Protein AF-A0A0X2NK45-F1 (afdb_monomer_lite)

pLDDT: mean 76.81, std 18.72, range [34.62, 95.38]

Secondary structure (DSSP, 8-state):
---HHHHHHHHHHHHHHHTS--EEEE---------GGG--HHHHHHHHIIIIIIHHHHHHHHHHHHTT-TT-EEEE------HHHHTTS-HHHHHHHHHHHHHHHHTT--B---SSS-SS-----TT-SPSSSP------

Radius of gyration: 16.28 Å; chains: 1; bounding box: 39×39×46 Å

Structure (mmCIF, N/CA/C/O backbone):
data_AF-A0A0X2NK45-F1
#
_entry.id   AF-A0A0X2NK45-F1
#
loop_
_atom_site.group_PDB
_atom_site.id
_atom_site.type_symbol
_atom_site.label_atom_id
_atom_site.label_alt_id
_atom_site.label_comp_id
_atom_site.label_asym_id
_atom_site.label_entity_id
_atom_site.label_seq_id
_atom_site.pdbx_PDB_ins_code
_atom_site.Cartn_x
_atom_site.Cartn_y
_atom_site.Cartn_z
_atom_site.occupancy
_atom_site.B_iso_or_equiv
_atom_site.auth_seq_id
_atom_site.auth_comp_id
_atom_site.auth_asym_id
_atom_site.auth_atom_id
_atom_site.pdbx_PDB_model_num
ATOM 1 N N . MET A 1 1 ? 6.153 -2.471 4.344 1.00 52.59 1 MET A N 1
ATOM 2 C CA . MET A 1 1 ? 7.276 -3.249 4.923 1.00 52.59 1 MET A CA 1
ATOM 3 C C . MET A 1 1 ? 7.681 -4.335 3.938 1.00 52.59 1 MET A C 1
ATOM 5 O O . MET A 1 1 ? 6.803 -4.802 3.234 1.00 52.59 1 MET A O 1
ATOM 9 N N . ARG A 1 2 ? 8.970 -4.704 3.830 1.00 56.66 2 ARG A N 1
ATOM 10 C CA . ARG A 1 2 ? 9.415 -5.769 2.892 1.00 56.66 2 ARG A CA 1
ATOM 11 C C . ARG A 1 2 ? 9.485 -7.165 3.513 1.00 56.66 2 ARG A C 1
ATOM 13 O O . ARG A 1 2 ? 9.484 -8.157 2.798 1.00 56.66 2 ARG A O 1
ATOM 20 N N . LYS A 1 3 ? 9.603 -7.262 4.837 1.00 63.84 3 LYS A N 1
ATOM 21 C CA . LYS A 1 3 ? 9.662 -8.546 5.539 1.00 63.84 3 LYS A CA 1
ATOM 22 C C . LYS A 1 3 ? 8.320 -8.788 6.218 1.00 63.84 3 LYS A C 1
ATOM 24 O O . LYS A 1 3 ? 7.907 -8.005 7.067 1.00 63.84 3 LYS A O 1
ATOM 29 N N . ASN A 1 4 ? 7.643 -9.863 5.830 1.00 57.44 4 ASN A N 1
ATOM 30 C CA . ASN A 1 4 ? 6.326 -10.210 6.371 1.00 57.44 4 ASN A CA 1
ATOM 31 C C . ASN A 1 4 ? 6.377 -10.475 7.883 1.00 57.44 4 ASN A C 1
ATOM 33 O O . ASN A 1 4 ? 5.459 -10.090 8.596 1.00 57.44 4 ASN A O 1
ATOM 37 N N . GLU A 1 5 ? 7.472 -11.065 8.372 1.00 59.81 5 GLU A N 1
ATOM 38 C CA . GLU A 1 5 ? 7.710 -11.302 9.805 1.00 59.81 5 GLU A CA 1
ATOM 39 C C . GLU A 1 5 ? 7.796 -9.993 10.603 1.00 59.81 5 GLU A C 1
ATOM 41 O O . GLU A 1 5 ? 7.297 -9.921 11.721 1.00 59.81 5 GLU A O 1
ATOM 46 N N . ASP A 1 6 ? 8.328 -8.923 10.002 1.00 80.56 6 ASP A N 1
ATOM 47 C CA . ASP A 1 6 ? 8.334 -7.599 10.632 1.00 80.56 6 ASP A CA 1
ATOM 48 C C . ASP A 1 6 ? 6.933 -6.978 10.680 1.00 80.56 6 ASP A C 1
ATOM 50 O O . ASP A 1 6 ? 6.676 -6.124 11.519 1.00 80.56 6 ASP A O 1
ATOM 54 N N . THR A 1 7 ? 6.026 -7.391 9.790 1.00 86.19 7 THR A N 1
ATOM 55 C CA . THR A 1 7 ? 4.699 -6.771 9.675 1.00 86.19 7 THR A CA 1
ATOM 56 C C . THR A 1 7 ? 3.783 -7.213 10.808 1.00 86.19 7 THR A C 1
ATOM 58 O O . THR A 1 7 ? 3.209 -6.356 11.467 1.00 86.19 7 THR A O 1
ATOM 61 N N . ALA A 1 8 ? 3.699 -8.519 11.082 1.00 87.69 8 ALA A N 1
ATOM 62 C CA . ALA A 1 8 ? 2.904 -9.031 12.202 1.00 87.69 8 ALA A CA 1
ATOM 63 C C . ALA A 1 8 ? 3.406 -8.472 13.539 1.00 87.69 8 ALA A C 1
ATOM 65 O O . ALA A 1 8 ? 2.637 -7.871 14.275 1.00 87.69 8 ALA A O 1
ATOM 66 N N . ARG A 1 9 ? 4.724 -8.539 13.777 1.00 92.44 9 ARG A N 1
ATOM 67 C CA . ARG A 1 9 ? 5.337 -7.991 14.993 1.00 92.44 9 ARG A CA 1
ATOM 68 C C . ARG A 1 9 ? 5.000 -6.512 15.201 1.00 92.44 9 ARG A C 1
ATOM 70 O O . ARG A 1 9 ? 4.671 -6.117 16.310 1.00 92.44 9 ARG A O 1
ATOM 77 N N . VAL A 1 10 ? 5.098 -5.687 14.156 1.00 91.75 10 VAL A N 1
ATOM 78 C CA . VAL A 1 10 ? 4.814 -4.250 14.297 1.00 91.75 10 VAL A CA 1
ATOM 79 C C . VAL A 1 10 ? 3.325 -3.982 14.499 1.00 91.75 10 VAL A C 1
ATOM 81 O O . VAL A 1 10 ? 2.988 -3.067 15.246 1.00 91.75 10 VAL A O 1
ATOM 84 N N . VAL A 1 11 ? 2.437 -4.764 13.881 1.00 93.94 11 VAL A N 1
ATOM 85 C CA . VAL A 1 11 ? 0.999 -4.675 14.166 1.00 93.94 11 VAL A CA 1
ATOM 86 C C . VAL A 1 11 ? 0.732 -5.007 15.632 1.00 93.94 11 VAL A C 1
ATOM 88 O O . VAL A 1 11 ? 0.117 -4.189 16.308 1.00 93.94 11 VAL A O 1
ATOM 91 N N . ASP A 1 12 ? 1.265 -6.120 16.139 1.00 93.44 12 ASP A N 1
ATOM 92 C CA . ASP A 1 12 ? 1.087 -6.539 17.534 1.00 93.44 12 ASP A CA 1
ATOM 93 C C . ASP A 1 12 ? 1.585 -5.458 18.506 1.00 93.44 12 ASP A C 1
ATOM 95 O O . ASP A 1 12 ? 0.851 -5.035 19.397 1.00 93.44 12 ASP A O 1
ATOM 99 N N . GLU A 1 13 ? 2.797 -4.935 18.284 1.00 94.69 13 GLU A N 1
ATOM 100 C CA . GLU A 1 13 ? 3.376 -3.848 19.087 1.00 94.69 13 GLU A CA 1
ATOM 101 C C . GLU A 1 13 ? 2.526 -2.568 19.036 1.00 94.69 13 GLU A C 1
ATOM 103 O O . GLU A 1 13 ? 2.405 -1.861 20.038 1.00 94.69 13 GLU A O 1
ATOM 108 N N . THR A 1 14 ? 1.948 -2.247 17.874 1.00 93.88 14 THR A N 1
ATOM 109 C CA . THR A 1 14 ? 1.101 -1.057 17.695 1.00 93.88 14 THR A CA 1
ATOM 110 C C . THR A 1 14 ? -0.231 -1.225 18.416 1.00 93.88 14 THR A C 1
ATOM 112 O O . THR A 1 14 ? -0.686 -0.298 19.089 1.00 93.88 14 THR A O 1
ATOM 115 N N . VAL A 1 15 ? -0.843 -2.405 18.306 1.00 95.38 15 VAL A N 1
ATOM 116 C CA . VAL A 1 15 ? -2.103 -2.738 18.975 1.00 95.38 15 VAL A CA 1
ATOM 117 C C . VAL A 1 15 ? -1.919 -2.763 20.487 1.00 95.38 15 VAL A C 1
ATOM 119 O O . VAL A 1 15 ? -2.746 -2.194 21.193 1.00 95.38 15 VAL A O 1
ATOM 122 N N . GLU A 1 16 ? -0.827 -3.341 20.994 1.00 95.38 16 GLU A N 1
ATOM 123 C CA . GLU A 1 16 ? -0.512 -3.350 22.429 1.00 95.38 16 GLU A CA 1
ATOM 124 C C . GLU A 1 16 ? -0.419 -1.923 22.990 1.00 95.38 16 GLU A C 1
ATOM 126 O O . GLU A 1 16 ? -0.964 -1.630 24.053 1.00 95.38 16 GLU A O 1
ATOM 131 N N . GLN A 1 17 ? 0.217 -1.013 22.249 1.00 95.31 17 GLN A N 1
ATOM 132 C CA . GLN A 1 17 ? 0.348 0.392 22.646 1.00 95.31 17 GLN A CA 1
ATOM 133 C C . GLN A 1 17 ? -0.965 1.176 22.539 1.00 95.31 17 GLN A C 1
ATOM 135 O O . GLN A 1 17 ? -1.192 2.098 23.322 1.00 95.31 17 GLN A O 1
ATOM 140 N N . SER A 1 18 ? -1.809 0.835 21.563 1.00 91.06 18 SER A N 1
ATOM 141 C CA . SER A 1 18 ? -3.023 1.596 21.232 1.00 91.06 18 SER A CA 1
ATOM 142 C C . SER A 1 18 ? -4.285 1.040 21.899 1.00 91.06 18 SER A C 1
ATOM 144 O O . SER A 1 18 ? -5.300 1.728 21.947 1.00 91.06 18 SER A O 1
ATOM 146 N N . GLY A 1 19 ? -4.234 -0.190 22.420 1.00 92.75 19 GLY A N 1
ATOM 147 C CA . GLY A 1 19 ? -5.376 -0.905 22.994 1.00 92.75 19 GLY A CA 1
ATOM 148 C C . GLY A 1 19 ? -6.318 -1.540 21.962 1.00 92.75 19 GLY A C 1
ATOM 149 O O . GLY A 1 19 ? -7.380 -2.024 22.344 1.00 92.75 19 GLY A O 1
ATOM 150 N N . GLY A 1 20 ? -5.953 -1.540 20.676 1.00 92.56 20 GLY A N 1
ATOM 151 C CA . GLY A 1 20 ? -6.788 -2.015 19.570 1.00 92.56 20 GLY A CA 1
ATOM 152 C C . GLY A 1 20 ? -6.333 -1.466 18.215 1.00 92.56 20 GLY A C 1
ATOM 153 O O . GLY A 1 20 ? -5.328 -0.755 18.129 1.00 92.56 20 GLY A O 1
ATOM 154 N N . ALA A 1 21 ? -7.080 -1.788 17.158 1.00 90.62 21 ALA A N 1
ATOM 155 C CA . ALA A 1 21 ? -6.935 -1.168 15.845 1.00 90.62 21 ALA A CA 1
ATOM 156 C C . ALA A 1 21 ? -8.310 -0.973 15.198 1.00 90.62 21 ALA A C 1
ATOM 158 O O . ALA A 1 21 ? -9.081 -1.920 15.090 1.00 90.62 21 ALA A O 1
ATOM 159 N N . ASP A 1 22 ? -8.568 0.242 14.716 1.00 88.06 22 ASP A N 1
ATOM 160 C CA . ASP A 1 22 ? -9.798 0.581 13.989 1.00 88.06 22 ASP A CA 1
ATOM 161 C C . ASP A 1 22 ? -9.545 0.802 12.491 1.00 88.06 22 ASP A C 1
ATOM 163 O O . ASP A 1 22 ? -10.464 0.732 11.681 1.00 88.06 22 ASP A O 1
ATOM 167 N N . ILE A 1 23 ? -8.305 1.106 12.093 1.00 88.62 23 ILE A N 1
ATOM 168 C CA . ILE A 1 23 ? -7.989 1.527 10.724 1.00 88.62 23 ILE A CA 1
ATOM 169 C C . ILE A 1 23 ? -6.731 0.820 10.214 1.00 88.62 23 ILE A C 1
ATOM 171 O O . ILE A 1 23 ? -5.653 0.959 10.791 1.00 88.62 23 ILE A O 1
ATOM 175 N N . ASP A 1 24 ? -6.856 0.140 9.074 1.00 88.69 24 ASP A N 1
ATOM 176 C CA . ASP A 1 24 ? -5.727 -0.274 8.235 1.00 88.69 24 ASP A CA 1
ATOM 177 C C . ASP A 1 24 ? -5.482 0.769 7.138 1.00 88.69 24 ASP A C 1
ATOM 179 O O . ASP A 1 24 ? -6.339 0.976 6.279 1.00 88.69 24 ASP A O 1
ATOM 183 N N . LEU A 1 25 ? -4.309 1.408 7.131 1.00 88.44 25 LEU A N 1
ATOM 184 C CA . LEU A 1 25 ? -3.936 2.405 6.126 1.00 88.44 25 LEU A CA 1
ATOM 185 C C . LEU A 1 25 ? -2.808 1.905 5.209 1.00 88.44 25 LEU A C 1
ATOM 187 O O . LEU A 1 25 ? -1.613 2.019 5.494 1.00 88.44 25 LEU A O 1
ATOM 191 N N . ASN A 1 26 ? -3.195 1.454 4.022 1.00 87.44 26 ASN A N 1
ATOM 192 C CA . ASN A 1 26 ? -2.312 1.030 2.944 1.00 87.44 26 ASN A CA 1
ATOM 193 C C . ASN A 1 26 ? -1.859 2.225 2.086 1.00 87.44 26 ASN A C 1
ATOM 195 O O . ASN A 1 26 ? -2.372 2.448 0.991 1.00 87.44 26 ASN A O 1
ATOM 199 N N . ASN A 1 27 ? -0.885 2.989 2.588 1.00 85.50 27 ASN A N 1
ATOM 200 C CA . ASN A 1 27 ? -0.292 4.145 1.892 1.00 85.50 27 ASN A CA 1
ATOM 201 C C . ASN A 1 27 ? 1.044 3.834 1.183 1.00 85.50 27 ASN A C 1
ATOM 203 O O . ASN A 1 27 ? 1.380 4.419 0.156 1.00 85.50 27 ASN A O 1
ATOM 207 N N . ALA A 1 28 ? 1.852 2.924 1.734 1.00 86.31 28 ALA A N 1
ATOM 208 C CA . ALA A 1 28 ? 3.209 2.703 1.239 1.00 86.31 28 ALA A CA 1
ATOM 209 C C . ALA A 1 28 ? 3.219 2.256 -0.236 1.00 86.31 28 ALA A C 1
ATOM 211 O O . ALA A 1 28 ? 2.643 1.228 -0.582 1.00 86.31 28 ALA A O 1
ATOM 212 N N . SER A 1 29 ? 3.926 2.998 -1.095 1.00 85.00 29 SER A N 1
ATOM 213 C CA . SER A 1 29 ? 4.061 2.665 -2.515 1.00 85.00 29 SER A CA 1
ATOM 214 C C . SER A 1 29 ? 5.457 2.970 -3.067 1.00 85.00 29 SER A C 1
ATOM 216 O O . SER A 1 29 ? 6.227 3.760 -2.520 1.00 85.00 29 SER A O 1
ATOM 218 N N . SER A 1 30 ? 5.801 2.297 -4.161 1.00 88.19 30 SER A N 1
ATOM 219 C CA . SER A 1 30 ? 7.016 2.479 -4.943 1.00 88.19 30 SER A CA 1
ATOM 220 C C . SER A 1 30 ? 6.650 2.738 -6.400 1.00 88.19 30 SER A C 1
ATOM 222 O O . SER A 1 30 ? 5.779 2.076 -6.970 1.00 88.19 30 SER A O 1
ATOM 224 N N . ILE A 1 31 ? 7.325 3.716 -7.000 1.00 86.75 31 ILE A N 1
ATOM 225 C CA . ILE A 1 31 ? 7.111 4.153 -8.379 1.00 86.75 31 ILE A CA 1
ATOM 226 C C . ILE A 1 31 ? 8.313 3.733 -9.221 1.00 86.75 31 ILE A C 1
ATOM 228 O O . ILE A 1 31 ? 9.467 3.906 -8.819 1.00 86.75 31 ILE A O 1
ATOM 232 N N . ASN A 1 32 ? 8.049 3.202 -10.416 1.00 89.75 32 ASN A N 1
ATOM 233 C CA . ASN A 1 32 ? 9.088 2.906 -11.391 1.00 89.75 32 ASN A CA 1
ATOM 234 C C . ASN A 1 32 ? 8.626 3.208 -12.820 1.00 89.75 32 ASN A C 1
ATOM 236 O O . ASN A 1 32 ? 7.732 2.549 -13.345 1.00 89.75 32 ASN A O 1
ATOM 240 N N . LEU A 1 33 ? 9.283 4.184 -13.449 1.00 90.38 33 LEU A N 1
ATOM 241 C CA . LEU A 1 33 ? 8.937 4.692 -14.778 1.00 90.38 33 LEU A CA 1
ATOM 242 C C . LEU A 1 33 ? 9.927 4.233 -15.862 1.00 90.38 33 LEU A C 1
ATOM 244 O O . LEU A 1 33 ? 10.166 4.941 -16.839 1.00 90.38 33 LEU A O 1
ATOM 248 N N . HIS A 1 34 ? 10.532 3.050 -15.717 1.00 90.50 34 HIS A N 1
ATOM 249 C CA . HIS A 1 34 ? 11.293 2.473 -16.825 1.00 90.50 34 HIS A CA 1
ATOM 250 C C . HIS A 1 34 ? 10.351 1.911 -17.901 1.00 90.50 34 HIS A C 1
ATOM 252 O O . HIS A 1 34 ? 9.377 1.228 -17.572 1.00 90.50 34 HIS A O 1
ATOM 258 N N . PRO A 1 35 ? 10.644 2.131 -19.196 1.00 91.31 35 PRO A N 1
ATOM 259 C CA . PRO A 1 35 ? 9.981 1.405 -20.272 1.00 91.31 35 PRO A CA 1
ATOM 260 C C . PRO A 1 35 ? 10.452 -0.055 -20.297 1.00 91.31 35 PRO A C 1
ATOM 262 O O . PRO A 1 35 ? 11.539 -0.369 -19.810 1.00 91.31 35 PRO A O 1
ATOM 265 N N . THR A 1 36 ? 9.692 -0.937 -20.951 1.00 90.50 36 THR A N 1
ATOM 266 C CA . THR A 1 36 ? 9.954 -2.390 -20.996 1.00 90.50 36 THR A CA 1
ATOM 267 C C . THR A 1 36 ? 11.401 -2.744 -21.342 1.00 90.50 36 THR A C 1
ATOM 269 O O . THR A 1 36 ? 12.012 -3.561 -20.665 1.00 90.50 36 THR A O 1
ATOM 272 N N . LYS A 1 37 ? 11.987 -2.090 -22.355 1.00 91.31 37 LYS A N 1
ATOM 273 C CA . LYS A 1 37 ? 13.364 -2.363 -22.807 1.00 91.31 37 LYS A CA 1
ATOM 274 C C . LYS A 1 37 ? 14.424 -2.104 -21.725 1.00 91.31 37 LYS A C 1
ATOM 276 O O . LYS A 1 37 ? 15.492 -2.702 -21.769 1.00 91.31 37 LYS A O 1
ATOM 281 N N . GLY A 1 38 ? 14.154 -1.179 -20.806 1.00 90.50 38 GLY A N 1
ATOM 282 C CA . GLY A 1 38 ? 15.107 -0.725 -19.797 1.00 90.50 38 GLY A CA 1
ATOM 283 C C . GLY A 1 38 ? 14.722 -1.083 -18.368 1.00 90.50 38 GLY A C 1
ATOM 284 O O . GLY A 1 38 ? 15.401 -0.614 -17.464 1.00 90.50 38 GLY A O 1
ATOM 285 N N . LEU A 1 39 ? 13.644 -1.846 -18.154 1.00 92.94 39 LEU A N 1
ATOM 286 C CA . LEU A 1 39 ? 13.157 -2.197 -16.823 1.00 92.94 39 LEU A CA 1
ATOM 287 C C . LEU A 1 39 ? 14.006 -3.330 -16.226 1.00 92.94 39 LEU A C 1
A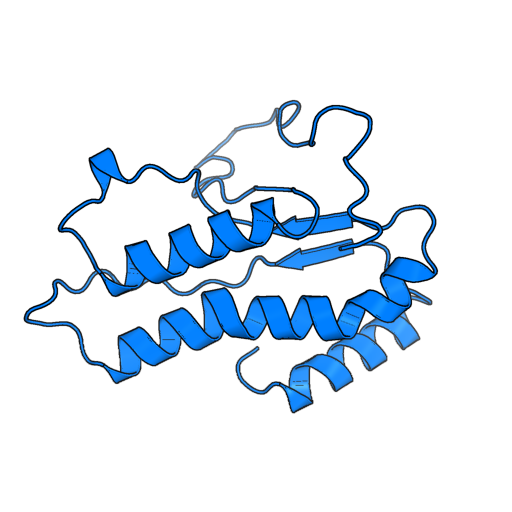TOM 289 O O . LEU A 1 39 ? 13.930 -4.462 -16.706 1.00 92.94 39 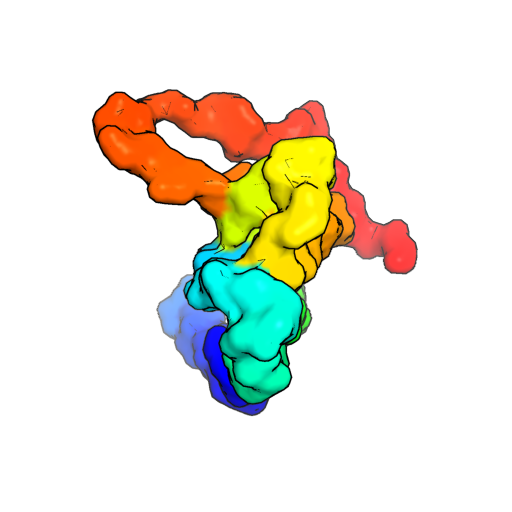LEU A O 1
ATOM 293 N N . PRO A 1 40 ? 14.777 -3.079 -15.153 1.00 95.31 40 PRO A N 1
ATOM 294 C CA . PRO A 1 40 ? 15.457 -4.150 -14.441 1.00 95.31 40 PRO A CA 1
ATOM 295 C C . PRO A 1 40 ? 14.429 -4.975 -13.656 1.00 95.31 40 PRO A C 1
ATOM 297 O O . PRO A 1 40 ? 13.604 -4.407 -12.940 1.00 95.31 40 PRO A O 1
ATOM 300 N N . LEU A 1 41 ? 14.480 -6.306 -13.744 1.00 94.69 41 LEU A N 1
ATOM 301 C CA . LEU A 1 41 ? 13.477 -7.167 -13.097 1.00 94.69 41 LEU A CA 1
ATOM 302 C C . LEU A 1 41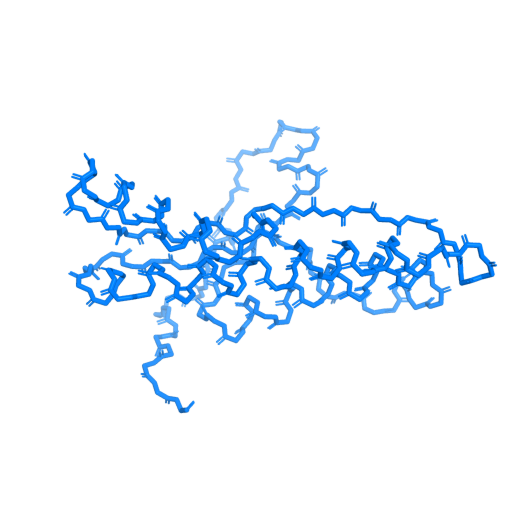 ? 13.451 -7.018 -11.572 1.00 94.69 41 LEU A C 1
ATOM 304 O O . LEU A 1 41 ? 12.379 -6.933 -10.991 1.00 94.69 41 LEU A O 1
ATOM 308 N N . ASN A 1 42 ? 14.602 -6.812 -10.930 1.00 94.56 42 ASN A N 1
ATOM 309 C CA . ASN A 1 42 ? 14.646 -6.533 -9.491 1.00 94.56 42 ASN A CA 1
ATOM 310 C C . ASN A 1 42 ? 13.908 -5.237 -9.090 1.00 94.56 42 ASN A C 1
ATOM 312 O O . ASN A 1 42 ? 13.544 -5.067 -7.927 1.00 94.56 42 ASN A O 1
ATOM 316 N N . ARG A 1 43 ? 13.695 -4.298 -10.024 1.00 92.88 43 ARG A N 1
ATOM 317 C CA . ARG A 1 43 ? 12.868 -3.104 -9.800 1.00 92.88 43 ARG A CA 1
ATOM 318 C C . ARG A 1 43 ? 11.385 -3.406 -9.947 1.00 92.88 43 ARG A C 1
ATOM 320 O O . ARG A 1 43 ? 10.603 -2.829 -9.200 1.00 92.88 43 ARG A O 1
ATOM 327 N N . LEU A 1 44 ? 11.013 -4.295 -10.866 1.00 93.44 44 LEU A N 1
ATOM 328 C CA . LEU A 1 44 ? 9.650 -4.816 -10.941 1.00 93.44 44 LEU A CA 1
ATOM 329 C C . LEU A 1 44 ? 9.302 -5.555 -9.647 1.00 93.44 44 LEU A C 1
ATOM 331 O O . LEU A 1 44 ? 8.317 -5.200 -9.006 1.00 93.44 44 LEU A O 1
ATOM 335 N N . ASP A 1 45 ? 10.154 -6.492 -9.226 1.00 94.38 45 ASP A N 1
ATOM 336 C CA . ASP A 1 45 ? 9.978 -7.259 -7.988 1.00 94.38 45 ASP A CA 1
ATOM 337 C C . ASP A 1 45 ? 9.784 -6.326 -6.796 1.00 94.38 45 ASP A C 1
ATOM 339 O O . ASP A 1 45 ? 8.856 -6.488 -6.013 1.00 94.38 45 ASP A O 1
ATOM 343 N N . LEU A 1 46 ? 10.618 -5.287 -6.705 1.00 92.56 46 LEU A N 1
ATOM 344 C CA . LEU A 1 46 ? 10.521 -4.282 -5.659 1.00 92.56 46 LEU A CA 1
ATOM 345 C C . LEU A 1 46 ? 9.165 -3.556 -5.642 1.00 92.56 46 LEU A C 1
ATOM 347 O O . LEU A 1 46 ? 8.602 -3.347 -4.567 1.00 92.56 46 LEU A O 1
ATOM 351 N N . VAL A 1 47 ? 8.664 -3.136 -6.807 1.00 92.38 47 VAL A N 1
ATOM 352 C CA . VAL A 1 47 ? 7.372 -2.441 -6.903 1.00 92.38 47 VAL A CA 1
ATOM 353 C C . VAL A 1 47 ? 6.234 -3.369 -6.490 1.00 92.38 47 VAL A C 1
ATOM 355 O O . VAL A 1 47 ? 5.381 -2.958 -5.710 1.00 92.38 47 VAL A O 1
ATOM 358 N N . LEU A 1 48 ? 6.234 -4.620 -6.951 1.00 92.25 48 LEU A N 1
ATOM 359 C CA . LEU A 1 48 ? 5.188 -5.588 -6.608 1.00 92.25 48 LEU A CA 1
ATOM 360 C C . LEU A 1 48 ? 5.235 -5.991 -5.126 1.00 92.25 48 LEU A C 1
ATOM 362 O O . LEU A 1 48 ? 4.190 -6.097 -4.481 1.00 92.25 48 LEU A O 1
ATOM 366 N N . ASP A 1 49 ? 6.435 -6.173 -4.570 1.00 91.69 49 ASP A N 1
ATOM 367 C CA . ASP A 1 49 ? 6.636 -6.539 -3.165 1.00 91.69 49 ASP A CA 1
ATOM 368 C C . ASP A 1 49 ? 6.148 -5.430 -2.222 1.00 91.69 49 ASP A C 1
ATOM 370 O O . ASP A 1 49 ? 5.498 -5.715 -1.221 1.00 91.69 49 ASP A O 1
ATOM 374 N N . ILE A 1 50 ? 6.375 -4.156 -2.562 1.00 88.31 50 ILE A N 1
ATOM 375 C CA . ILE A 1 50 ? 5.873 -3.031 -1.760 1.00 88.31 50 ILE A CA 1
ATOM 376 C C . ILE A 1 50 ? 4.375 -2.812 -1.987 1.00 88.31 50 ILE A C 1
ATOM 378 O O . ILE A 1 50 ? 3.614 -2.833 -1.024 1.00 88.31 50 ILE A O 1
ATOM 382 N N . ASN A 1 51 ? 3.963 -2.597 -3.238 1.00 89.81 51 ASN A N 1
ATOM 383 C CA . ASN A 1 51 ? 2.634 -2.070 -3.558 1.00 89.81 51 ASN A CA 1
ATOM 384 C C . ASN A 1 51 ? 1.537 -3.116 -3.359 1.00 89.81 51 ASN A C 1
ATOM 386 O O . ASN A 1 51 ? 0.422 -2.778 -2.989 1.00 89.81 51 ASN A O 1
ATOM 390 N N . ILE A 1 52 ? 1.829 -4.390 -3.621 1.00 87.88 52 ILE A N 1
ATOM 391 C CA . ILE A 1 52 ? 0.811 -5.443 -3.581 1.00 87.88 52 ILE A CA 1
ATOM 392 C C . ILE A 1 52 ? 1.015 -6.305 -2.344 1.00 87.88 52 ILE A C 1
ATOM 394 O O . ILE A 1 52 ? 0.141 -6.388 -1.478 1.00 87.88 52 ILE A O 1
ATOM 398 N N . ARG A 1 53 ? 2.184 -6.946 -2.244 1.00 89.69 53 ARG A N 1
ATOM 399 C CA . ARG A 1 53 ? 2.434 -7.940 -1.197 1.00 89.69 53 ARG A CA 1
ATOM 400 C C . ARG A 1 53 ? 2.479 -7.309 0.192 1.00 89.69 53 ARG A C 1
ATOM 402 O O . ARG A 1 53 ? 1.850 -7.836 1.102 1.00 89.69 53 ARG A O 1
ATOM 409 N N . GLY A 1 54 ? 3.191 -6.194 0.350 1.00 88.88 54 GLY A N 1
ATOM 410 C CA . GLY A 1 54 ? 3.334 -5.502 1.630 1.00 88.88 54 GLY A CA 1
ATOM 411 C C . GLY A 1 54 ? 1.993 -5.043 2.201 1.00 88.88 54 GLY A C 1
ATOM 412 O O . GLY A 1 54 ? 1.729 -5.260 3.379 1.00 88.88 54 GLY A O 1
ATOM 413 N N . SER A 1 55 ? 1.127 -4.478 1.360 1.00 87.00 55 SER A N 1
ATOM 414 C CA . SER A 1 55 ? -0.226 -4.074 1.756 1.00 87.00 55 SER A CA 1
ATOM 415 C C . SER A 1 55 ? -1.123 -5.262 2.110 1.00 87.00 55 SER A C 1
ATOM 417 O O . SER A 1 55 ? -1.822 -5.228 3.115 1.00 87.00 55 SER A O 1
ATOM 419 N N . LEU A 1 56 ? -1.073 -6.363 1.350 1.00 87.19 56 LEU A N 1
ATOM 420 C CA . LEU A 1 56 ? -1.786 -7.594 1.727 1.00 87.19 56 LEU A CA 1
ATOM 421 C C . LEU A 1 56 ? -1.299 -8.168 3.059 1.00 87.19 56 LEU A C 1
ATOM 423 O O . LEU A 1 56 ? -2.110 -8.628 3.859 1.00 87.19 56 LEU A O 1
ATOM 427 N N . ALA A 1 57 ? 0.013 -8.153 3.296 1.00 90.06 57 ALA A N 1
ATOM 428 C CA . ALA A 1 57 ? 0.590 -8.636 4.543 1.00 90.06 57 ALA A CA 1
ATOM 429 C C . ALA A 1 57 ? 0.131 -7.795 5.742 1.00 90.06 57 ALA A C 1
ATOM 431 O O . ALA A 1 57 ? -0.192 -8.371 6.778 1.00 90.06 57 ALA A O 1
ATOM 432 N N . LEU A 1 58 ? 0.059 -6.468 5.585 1.00 90.44 58 LEU A N 1
ATOM 433 C CA . LEU A 1 58 ? -0.440 -5.561 6.618 1.00 90.44 58 LEU A CA 1
ATOM 434 C C . LEU A 1 58 ? -1.913 -5.827 6.928 1.00 90.44 58 LEU A C 1
ATOM 436 O O . LEU A 1 58 ? -2.233 -6.127 8.075 1.00 90.44 58 LEU A O 1
ATOM 440 N N . THR A 1 59 ? -2.776 -5.815 5.908 1.00 88.88 59 THR A N 1
ATOM 441 C CA . THR A 1 59 ? -4.207 -6.104 6.081 1.00 88.88 59 THR A CA 1
ATOM 442 C C . THR A 1 59 ? -4.416 -7.447 6.757 1.00 88.88 59 THR A C 1
ATOM 444 O O . THR A 1 59 ? -5.137 -7.538 7.740 1.00 88.88 59 THR A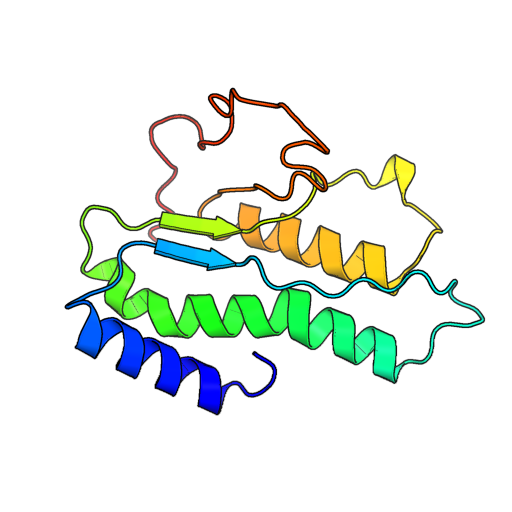 O 1
ATOM 447 N N . ARG A 1 60 ? -3.724 -8.497 6.299 1.00 87.56 60 ARG A N 1
ATOM 448 C CA . ARG A 1 60 ? -3.826 -9.823 6.916 1.00 87.56 60 ARG A CA 1
ATOM 449 C C . ARG A 1 60 ? -3.437 -9.821 8.395 1.00 87.56 60 ARG A C 1
ATOM 451 O O . ARG A 1 60 ? -4.048 -10.553 9.164 1.00 87.56 60 ARG A O 1
ATOM 458 N N . ALA A 1 61 ? -2.410 -9.064 8.772 1.00 91.31 61 ALA A N 1
ATOM 459 C CA . ALA A 1 61 ? -1.940 -9.002 10.150 1.00 91.31 61 ALA A CA 1
ATOM 460 C C . ALA A 1 61 ? -2.891 -8.211 11.061 1.00 91.31 61 ALA A C 1
ATOM 462 O O . ALA A 1 61 ? -3.104 -8.618 12.195 1.00 91.31 61 ALA A O 1
ATOM 463 N N . VAL A 1 62 ? -3.477 -7.113 10.573 1.00 90.19 62 VAL A N 1
ATOM 464 C CA . VAL A 1 62 ? -4.353 -6.242 11.382 1.00 90.19 62 VAL A CA 1
ATOM 465 C C . VAL A 1 62 ? -5.805 -6.717 11.435 1.00 90.19 62 VAL A C 1
ATOM 467 O O . VAL A 1 62 ? -6.521 -6.418 12.386 1.00 90.19 62 VAL A O 1
ATOM 470 N N . LEU A 1 63 ? -6.229 -7.499 10.442 1.00 87.31 63 LEU A N 1
ATOM 471 C CA . LEU A 1 63 ? -7.591 -8.002 10.289 1.00 87.31 63 LEU A CA 1
ATOM 472 C C . LEU A 1 63 ? -8.208 -8.591 11.580 1.00 87.31 63 LEU A C 1
ATOM 474 O O . LEU A 1 63 ? -9.314 -8.173 11.915 1.00 87.31 63 LEU A O 1
ATOM 478 N N . PRO A 1 64 ? -7.535 -9.477 12.352 1.00 87.25 64 PRO A N 1
ATOM 479 C CA . PRO A 1 64 ? -8.075 -9.998 13.615 1.00 87.25 64 PRO A CA 1
ATOM 480 C C . PRO A 1 64 ? -8.495 -8.915 14.612 1.00 87.25 64 PRO A C 1
ATOM 482 O O . PRO A 1 64 ? -9.471 -9.096 15.322 1.00 87.25 64 PRO A O 1
ATOM 485 N N . TYR A 1 65 ? -7.784 -7.788 14.646 1.00 88.88 65 TYR A N 1
ATOM 486 C CA . TYR A 1 65 ? -8.085 -6.670 15.539 1.00 88.88 65 TYR A CA 1
ATOM 487 C C . TYR A 1 65 ? -9.194 -5.777 14.987 1.00 88.88 65 TYR A C 1
ATOM 489 O O . TYR A 1 65 ? -10.021 -5.294 15.753 1.00 88.88 65 TYR A O 1
ATOM 497 N N . LEU A 1 66 ? -9.249 -5.609 13.661 1.00 84.31 66 LEU A N 1
ATOM 498 C CA . LEU A 1 66 ? -10.353 -4.909 13.007 1.00 84.31 66 LEU A CA 1
ATOM 499 C C . LEU A 1 66 ? -11.691 -5.623 13.241 1.00 84.31 66 LEU A C 1
ATOM 501 O O . LEU A 1 66 ? -12.704 -4.955 13.397 1.00 84.31 66 LEU A O 1
ATOM 505 N N . TRP A 1 67 ? -11.712 -6.958 13.310 1.00 82.06 67 TRP A N 1
ATOM 506 C CA . TRP A 1 67 ? -12.938 -7.714 13.608 1.00 82.06 67 TRP A CA 1
ATOM 507 C C . TRP A 1 67 ? -13.523 -7.440 14.995 1.00 82.06 67 TRP A C 1
ATOM 509 O O . TRP A 1 67 ? -14.726 -7.601 15.179 1.00 82.06 67 TRP A O 1
ATOM 519 N N . GLU A 1 68 ? -12.693 -7.016 15.945 1.00 86.19 68 GLU A N 1
ATOM 520 C CA . GLU A 1 68 ? -13.125 -6.652 17.298 1.00 86.19 68 GLU A CA 1
ATOM 521 C C . GLU A 1 68 ? -13.551 -5.173 17.398 1.00 86.19 68 GLU A C 1
ATOM 523 O O . GLU A 1 68 ? -14.048 -4.744 18.438 1.00 86.19 68 GLU A O 1
ATOM 528 N N . SER A 1 69 ? -13.353 -4.376 16.340 1.00 82.94 69 SER A N 1
ATOM 529 C CA . SER A 1 69 ? -13.675 -2.947 16.310 1.00 82.94 69 SER A CA 1
ATOM 530 C C . SER A 1 69 ? -15.053 -2.674 15.698 1.00 82.94 69 SER A C 1
ATOM 532 O O . SER A 1 69 ? -15.335 -3.045 14.559 1.00 82.94 69 SER A O 1
ATOM 534 N N . ASP A 1 70 ? -15.873 -1.881 16.395 1.00 85.75 70 ASP A N 1
ATOM 535 C CA . ASP A 1 70 ? -17.145 -1.347 15.876 1.00 85.75 70 ASP A CA 1
ATOM 536 C C . ASP A 1 70 ? -16.953 -0.250 14.799 1.00 85.75 70 ASP A C 1
ATOM 538 O O . ASP A 1 70 ? -17.912 0.224 14.176 1.00 85.75 70 ASP A O 1
ATOM 542 N N . HIS A 1 71 ? -15.711 0.190 14.571 1.00 85.38 71 HIS A N 1
ATOM 543 C CA . HIS A 1 71 ? -15.352 1.296 13.679 1.00 85.38 71 HIS A CA 1
ATOM 544 C C . HIS A 1 71 ? -14.342 0.902 12.595 1.00 85.38 71 HIS A C 1
ATOM 546 O O . HIS A 1 71 ? -13.781 1.782 11.942 1.00 85.38 71 HIS A O 1
ATOM 552 N N . ALA A 1 72 ? -14.158 -0.399 12.356 1.00 83.06 72 ALA A N 1
ATOM 553 C CA . ALA A 1 72 ? -13.190 -0.943 11.411 1.00 83.06 72 ALA A CA 1
ATOM 554 C C . ALA A 1 72 ? -13.263 -0.303 10.011 1.00 83.06 72 ALA A C 1
ATOM 556 O O . ALA A 1 72 ? -14.336 -0.234 9.399 1.00 83.06 72 ALA A O 1
ATOM 557 N N . ARG A 1 73 ? -12.121 0.147 9.477 1.00 85.12 73 ARG A N 1
ATOM 558 C CA . ARG A 1 73 ? -11.968 0.656 8.101 1.00 85.12 73 ARG A CA 1
ATOM 559 C C . ARG A 1 73 ? -10.662 0.165 7.476 1.00 85.12 73 ARG A C 1
ATOM 561 O O . ARG A 1 73 ? -9.614 0.185 8.115 1.00 85.12 73 ARG A O 1
ATOM 568 N N . ILE A 1 74 ? -10.705 -0.192 6.192 1.00 83.31 74 ILE A N 1
ATOM 569 C CA . ILE A 1 74 ? -9.507 -0.448 5.380 1.00 83.31 74 ILE A CA 1
ATOM 570 C C . ILE A 1 74 ? -9.396 0.652 4.324 1.00 83.31 74 ILE A C 1
ATOM 572 O O . ILE A 1 74 ? -10.243 0.789 3.446 1.00 83.31 74 ILE A O 1
ATOM 576 N N . LEU A 1 75 ? -8.317 1.427 4.397 1.00 84.69 75 LEU A N 1
ATOM 577 C CA . LEU A 1 75 ? -8.028 2.549 3.515 1.00 84.69 75 LEU A CA 1
ATOM 578 C C . LEU A 1 75 ? -6.826 2.210 2.633 1.00 84.69 75 LEU A C 1
ATOM 580 O O . LEU A 1 75 ? -5.721 2.010 3.125 1.00 84.69 75 LEU A O 1
ATOM 584 N N . THR A 1 76 ? -7.014 2.144 1.318 1.00 82.94 76 THR A N 1
ATOM 585 C CA . THR A 1 76 ? -5.945 1.912 0.338 1.00 82.94 76 THR A CA 1
ATOM 586 C C . THR A 1 76 ? -5.732 3.135 -0.537 1.00 82.94 76 THR A C 1
ATOM 588 O O . THR A 1 76 ? -6.562 3.505 -1.362 1.00 82.94 76 THR A O 1
ATOM 591 N N . LEU A 1 77 ? -4.561 3.747 -0.415 1.00 81.81 77 LEU A N 1
ATOM 592 C CA . LEU A 1 77 ? -4.214 4.911 -1.210 1.00 81.81 77 LEU A CA 1
ATOM 593 C C . LEU A 1 77 ? -3.719 4.451 -2.583 1.00 81.81 77 LEU A C 1
ATOM 595 O O . LEU A 1 77 ? -2.614 3.927 -2.728 1.00 81.81 77 LEU A O 1
ATOM 599 N N . SER A 1 78 ? -4.560 4.618 -3.605 1.00 79.75 78 SER A N 1
ATOM 600 C CA . SER A 1 78 ? -4.207 4.316 -4.995 1.00 79.75 78 SER A CA 1
ATOM 601 C C . SER A 1 78 ? -5.008 5.162 -5.996 1.00 79.75 78 SER A C 1
ATOM 603 O O . SER A 1 78 ? -6.062 5.694 -5.633 1.00 79.75 78 SER A O 1
ATOM 605 N N . PRO A 1 79 ? -4.495 5.343 -7.230 1.00 76.44 79 PRO A N 1
ATOM 606 C CA . PRO A 1 79 ? -5.177 6.126 -8.255 1.00 76.44 79 PRO A CA 1
ATOM 607 C C . PRO A 1 79 ? -6.423 5.396 -8.781 1.00 76.44 79 PRO A C 1
ATOM 609 O O . PRO A 1 79 ? -6.510 4.174 -8.689 1.00 76.44 79 PRO A O 1
ATOM 612 N N . PRO A 1 80 ? -7.378 6.103 -9.407 1.00 77.75 80 PRO A N 1
ATOM 613 C CA . PRO A 1 80 ? -8.445 5.438 -10.143 1.00 77.75 80 PRO A CA 1
ATOM 614 C C . PRO A 1 80 ? -7.863 4.597 -11.288 1.00 77.75 80 PRO A C 1
ATOM 616 O O . PRO A 1 80 ? -6.912 4.997 -11.966 1.00 77.75 80 PRO A O 1
ATOM 619 N N . VAL A 1 81 ? -8.456 3.428 -11.533 1.00 82.38 81 VAL A N 1
ATOM 620 C CA . VAL A 1 81 ? -8.038 2.555 -12.637 1.00 82.38 81 VAL A CA 1
ATOM 621 C C . VAL A 1 81 ? -8.428 3.203 -13.968 1.00 82.38 81 VAL A C 1
ATOM 623 O O . VAL A 1 81 ? -9.603 3.243 -14.324 1.00 82.38 81 VAL A O 1
ATOM 626 N N . ASN A 1 82 ? -7.435 3.681 -14.723 1.00 84.06 82 ASN A N 1
ATOM 627 C CA . ASN A 1 82 ? -7.608 4.230 -16.072 1.00 84.06 82 ASN A CA 1
ATOM 628 C C . ASN A 1 82 ? -6.662 3.538 -17.063 1.00 84.06 82 ASN A C 1
ATOM 630 O O . ASN A 1 82 ? -5.575 4.022 -17.362 1.00 84.06 82 ASN A O 1
ATOM 634 N N . LEU A 1 83 ? -7.057 2.380 -17.591 1.00 84.19 83 LEU A N 1
ATOM 635 C CA . LEU A 1 83 ? -6.197 1.635 -18.518 1.00 84.19 83 LEU A CA 1
ATOM 636 C C . LEU A 1 83 ? -5.948 2.375 -19.838 1.00 84.19 83 LEU A C 1
ATOM 638 O O . LEU A 1 83 ? -4.862 2.246 -20.391 1.00 84.19 83 LEU A O 1
ATOM 642 N N . ALA A 1 84 ? -6.910 3.154 -20.337 1.00 87.50 84 ALA A N 1
ATOM 643 C CA . ALA A 1 84 ? -6.808 3.794 -21.649 1.00 87.50 84 ALA A CA 1
ATOM 644 C C . ALA A 1 84 ? -5.660 4.815 -21.732 1.00 87.50 84 ALA A C 1
ATOM 646 O O . ALA A 1 84 ? -4.988 4.900 -22.755 1.00 87.50 84 ALA A O 1
ATOM 647 N N . GLU A 1 85 ? -5.419 5.560 -20.654 1.00 83.56 85 GLU A N 1
ATOM 648 C CA . GLU A 1 85 ? -4.343 6.556 -20.573 1.00 83.56 85 GLU A CA 1
ATOM 649 C C . GLU A 1 85 ? -2.955 5.917 -20.421 1.00 83.56 85 GLU A C 1
ATOM 651 O O . GLU A 1 85 ? -1.963 6.436 -20.930 1.00 83.56 85 GLU A O 1
ATOM 656 N N . TRP A 1 86 ? -2.882 4.772 -19.741 1.00 82.31 86 TRP A N 1
ATOM 657 C CA . TRP A 1 86 ? -1.615 4.191 -19.293 1.00 82.31 86 TRP A CA 1
ATOM 658 C C . TRP A 1 86 ? -1.178 2.951 -20.081 1.00 82.31 86 TRP A C 1
ATOM 660 O O . TRP A 1 86 ? -0.070 2.443 -19.877 1.00 82.31 86 TRP A O 1
ATOM 670 N N . ILE A 1 87 ? -2.011 2.457 -21.002 1.00 81.88 87 ILE A N 1
ATOM 671 C CA . ILE A 1 87 ? -1.692 1.287 -21.821 1.00 81.88 87 ILE A CA 1
ATOM 672 C C . ILE A 1 87 ? -0.410 1.514 -22.637 1.00 81.88 87 ILE A C 1
ATOM 674 O O . ILE A 1 87 ? -0.210 2.546 -23.272 1.00 81.88 87 ILE A O 1
ATOM 678 N N . GLY A 1 88 ? 0.499 0.536 -22.596 1.00 79.81 88 GLY A N 1
ATOM 679 C CA . GLY A 1 88 ? 1.787 0.597 -23.298 1.00 79.81 88 GLY A CA 1
ATOM 680 C C . GLY A 1 88 ? 2.889 1.398 -22.591 1.00 79.81 88 GLY A C 1
ATOM 681 O O . GLY A 1 88 ? 4.029 1.377 -23.057 1.00 79.81 88 GLY A O 1
ATOM 682 N N . SER A 1 89 ? 2.596 2.039 -21.455 1.00 84.12 89 SER A N 1
ATOM 683 C CA . SER A 1 89 ? 3.564 2.821 -20.677 1.00 84.12 89 SER A CA 1
ATOM 684 C C . SER A 1 89 ? 3.971 2.115 -19.379 1.00 84.12 89 SER A C 1
ATOM 686 O O . SER A 1 89 ? 3.191 1.374 -18.793 1.00 84.12 89 SER A O 1
ATOM 688 N N . TYR A 1 90 ? 5.215 2.345 -18.938 1.00 90.56 90 TYR A N 1
ATOM 689 C CA . TYR A 1 90 ? 5.752 2.036 -17.597 1.00 90.56 90 TYR A CA 1
ATOM 690 C C . TYR A 1 90 ? 5.186 0.769 -16.915 1.00 90.56 90 TYR A C 1
ATOM 692 O O . TYR A 1 90 ? 4.472 0.874 -15.915 1.00 90.56 90 TYR A O 1
ATOM 700 N N . PRO A 1 91 ? 5.507 -0.443 -17.403 1.00 89.44 91 PRO A N 1
ATOM 701 C CA . PRO A 1 91 ? 4.833 -1.672 -16.974 1.00 89.44 91 PRO A CA 1
ATOM 702 C C . PRO A 1 91 ? 4.882 -1.919 -15.459 1.00 89.44 91 PRO A C 1
ATOM 704 O O . PRO A 1 91 ? 3.883 -2.335 -14.879 1.00 89.44 91 PRO A O 1
ATOM 707 N N . ALA A 1 92 ? 6.003 -1.618 -14.794 1.00 91.00 92 ALA A N 1
ATOM 708 C CA . ALA A 1 92 ? 6.107 -1.763 -13.341 1.00 91.00 92 ALA A CA 1
ATOM 709 C C . ALA A 1 92 ? 5.160 -0.812 -12.589 1.00 91.00 92 ALA A C 1
ATOM 711 O O . ALA A 1 92 ? 4.503 -1.230 -11.638 1.00 91.00 92 ALA A O 1
ATOM 712 N N . TYR A 1 93 ? 5.054 0.445 -13.029 1.00 88.38 93 TYR A N 1
ATOM 713 C CA . TYR A 1 93 ? 4.138 1.421 -12.438 1.00 88.38 93 TYR A CA 1
ATOM 714 C C . TYR A 1 93 ? 2.676 1.013 -12.626 1.00 88.38 93 TYR A C 1
ATOM 716 O O . TYR A 1 93 ? 1.945 0.941 -11.640 1.00 88.38 93 TYR A O 1
ATOM 724 N N . VAL A 1 94 ? 2.271 0.692 -13.860 1.00 89.38 94 VAL A N 1
ATOM 725 C CA . VAL A 1 94 ? 0.874 0.355 -14.182 1.00 89.38 94 VAL A CA 1
ATOM 726 C C . VAL A 1 94 ? 0.420 -0.875 -13.405 1.00 89.38 94 VAL A C 1
ATOM 728 O O . VAL A 1 94 ? -0.597 -0.823 -12.718 1.00 89.38 94 VAL A O 1
ATOM 731 N N . VAL A 1 95 ? 1.201 -1.960 -13.439 1.00 90.56 95 VAL A N 1
ATOM 732 C CA . VAL A 1 95 ? 0.861 -3.188 -12.703 1.00 90.56 95 VAL A CA 1
ATOM 733 C C . VAL A 1 95 ? 0.859 -2.940 -11.193 1.00 90.56 95 VAL A C 1
ATOM 735 O O . VAL A 1 95 ? -0.054 -3.387 -10.505 1.00 90.56 95 VAL A O 1
ATOM 738 N N . GLY A 1 96 ? 1.837 -2.196 -10.668 1.00 90.19 96 GLY A N 1
ATOM 739 C CA . GLY A 1 96 ? 1.922 -1.900 -9.239 1.00 90.19 96 GLY A CA 1
ATOM 740 C C . GLY A 1 96 ? 0.747 -1.066 -8.720 1.00 90.19 96 GLY A C 1
ATOM 741 O O . GLY A 1 96 ? 0.110 -1.450 -7.743 1.00 90.19 96 GLY A O 1
ATOM 742 N N . LYS A 1 97 ? 0.449 0.076 -9.354 1.00 86.75 97 LYS A N 1
ATOM 743 C CA . LYS A 1 97 ? -0.598 1.007 -8.895 1.00 86.75 97 LYS A CA 1
ATOM 744 C C . LYS A 1 97 ? -2.009 0.492 -9.185 1.00 86.75 97 LYS A C 1
ATOM 746 O O . LYS A 1 97 ? -2.872 0.584 -8.311 1.00 86.75 97 LYS A O 1
ATOM 751 N N . PHE A 1 98 ? -2.259 -0.112 -10.350 1.00 88.88 98 PHE A N 1
ATOM 752 C CA . PHE A 1 98 ? -3.576 -0.706 -10.616 1.00 88.88 98 PHE A CA 1
ATOM 753 C C . PHE A 1 98 ? -3.791 -1.995 -9.824 1.00 88.88 98 PHE A C 1
ATOM 755 O O . PHE A 1 98 ? -4.914 -2.247 -9.402 1.00 88.88 98 PHE A O 1
ATOM 762 N N . GLY A 1 99 ? -2.729 -2.744 -9.509 1.00 88.50 99 GLY A N 1
ATOM 763 C CA . GLY A 1 99 ? -2.798 -3.846 -8.547 1.00 88.50 99 GLY A CA 1
ATOM 764 C C . GLY A 1 99 ? -3.276 -3.390 -7.164 1.00 88.50 99 GLY A C 1
ATOM 765 O O . GLY A 1 99 ? -4.163 -4.018 -6.592 1.00 88.50 99 GLY A O 1
ATOM 766 N N . MET A 1 100 ? -2.765 -2.259 -6.659 1.00 87.25 100 MET A N 1
ATOM 767 C CA . MET A 1 100 ? -3.269 -1.648 -5.416 1.00 87.25 100 MET A CA 1
ATOM 768 C C . MET A 1 100 ? -4.744 -1.261 -5.517 1.00 87.25 100 MET A C 1
ATOM 770 O O . MET A 1 100 ? -5.510 -1.530 -4.596 1.00 87.25 100 MET A O 1
ATOM 774 N N . SER A 1 101 ? -5.131 -0.665 -6.645 1.00 86.06 101 SER A N 1
ATOM 775 C CA . SER A 1 101 ? -6.487 -0.152 -6.864 1.00 86.06 101 SER A CA 1
ATOM 776 C C . SER A 1 101 ? -7.509 -1.284 -6.896 1.00 86.06 101 SER A C 1
ATOM 778 O O . SER A 1 101 ? -8.482 -1.260 -6.151 1.00 86.06 101 SER A O 1
ATOM 780 N N . VAL A 1 102 ? -7.245 -2.318 -7.702 1.00 85.56 102 VAL A N 1
ATOM 781 C CA . VAL A 1 102 ? -8.098 -3.512 -7.804 1.00 85.56 102 VAL A CA 1
ATOM 782 C C . VAL A 1 102 ? -8.187 -4.227 -6.457 1.00 85.56 102 VAL A C 1
ATOM 784 O O . VAL A 1 102 ? -9.276 -4.616 -6.049 1.00 85.56 102 VAL A O 1
ATOM 787 N N . ARG A 1 103 ? -7.072 -4.346 -5.725 1.00 82.00 103 ARG A N 1
ATOM 788 C CA . ARG A 1 103 ? -7.083 -4.895 -4.363 1.00 82.00 103 ARG A CA 1
ATOM 789 C C . ARG A 1 103 ? -7.980 -4.077 -3.429 1.00 82.00 103 ARG A C 1
ATOM 791 O O . ARG A 1 103 ? -8.774 -4.657 -2.703 1.00 82.00 103 ARG A O 1
ATOM 798 N N . GLY A 1 104 ? -7.851 -2.751 -3.434 1.00 80.25 104 GLY A N 1
ATOM 799 C CA . GLY A 1 104 ? -8.656 -1.877 -2.579 1.00 80.25 104 GLY A CA 1
ATOM 800 C C . GLY A 1 104 ? -10.158 -1.988 -2.854 1.00 80.25 104 GLY A C 1
ATOM 801 O O . GLY A 1 104 ? -10.948 -1.881 -1.922 1.00 80.25 104 GLY A O 1
ATOM 802 N N . MET A 1 105 ? -10.549 -2.253 -4.106 1.00 78.69 105 MET A N 1
ATOM 803 C CA . MET A 1 105 ? -11.949 -2.489 -4.479 1.00 78.69 105 MET A CA 1
ATOM 804 C C . MET A 1 105 ? -12.508 -3.793 -3.899 1.00 78.69 105 MET A C 1
ATOM 806 O O . MET A 1 105 ? -13.690 -3.845 -3.595 1.00 78.69 105 MET A O 1
ATOM 810 N N . VAL A 1 106 ? -11.682 -4.832 -3.730 1.00 73.25 106 VAL A N 1
ATOM 811 C CA . VAL A 1 106 ? -12.142 -6.127 -3.192 1.00 73.25 106 VAL A CA 1
ATOM 812 C C . VAL A 1 106 ? -12.021 -6.241 -1.674 1.00 73.25 106 VAL A C 1
ATOM 814 O O . VAL A 1 106 ? -12.631 -7.121 -1.098 1.00 73.25 106 VAL A O 1
ATOM 817 N N . SER A 1 107 ? -11.245 -5.384 -1.003 1.00 65.88 107 SER A N 1
ATOM 818 C CA . SER A 1 107 ? -11.049 -5.439 0.455 1.00 65.88 107 SER A CA 1
ATOM 819 C C . SER A 1 107 ? -11.879 -4.395 1.219 1.00 65.88 107 SER A C 1
ATOM 821 O O . SER A 1 107 ? -11.388 -3.829 2.195 1.00 65.88 107 SER A O 1
ATOM 823 N N . GLY A 1 108 ? -13.094 -4.088 0.750 1.00 57.72 108 GLY A N 1
ATOM 824 C CA . GLY A 1 108 ? -14.036 -3.211 1.460 1.00 57.72 108 GLY A CA 1
ATOM 825 C C . GLY A 1 108 ? -13.915 -1.707 1.188 1.00 57.72 108 GLY A C 1
ATOM 826 O O . GLY A 1 108 ? -14.330 -0.925 2.032 1.00 57.72 108 GLY A O 1
ATOM 827 N N . TYR A 1 109 ? -13.359 -1.306 0.034 1.00 57.62 109 TYR A N 1
ATOM 828 C CA . TYR A 1 109 ? -13.267 0.076 -0.468 1.00 57.62 109 TYR A CA 1
ATOM 829 C C . TYR A 1 109 ? -12.833 1.149 0.544 1.00 57.62 109 TYR A C 1
AT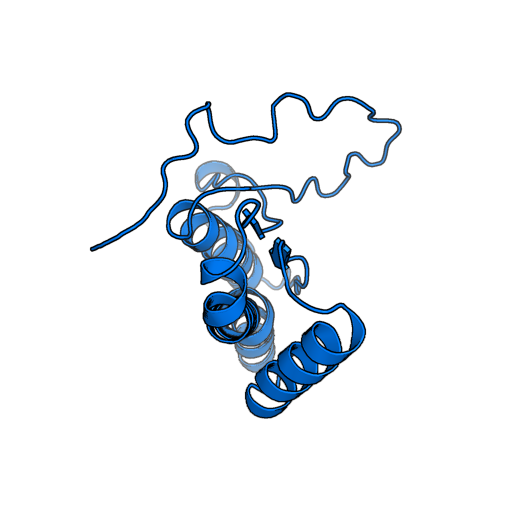OM 831 O O . TYR A 1 109 ? -13.624 1.650 1.333 1.00 57.62 109 TYR A O 1
ATOM 839 N N . THR A 1 110 ? -11.645 1.714 0.334 1.00 51.69 110 THR A N 1
ATOM 840 C CA . THR A 1 110 ? -11.482 3.180 0.304 1.00 51.69 110 THR A CA 1
ATOM 841 C C . THR A 1 110 ? -10.228 3.513 -0.497 1.00 51.69 110 THR A C 1
ATOM 843 O O . THR A 1 110 ? -9.132 3.109 -0.126 1.00 51.69 110 THR A O 1
ATOM 846 N N . LEU A 1 111 ? -10.403 4.227 -1.610 1.00 53.44 111 LEU A N 1
ATOM 847 C CA . LEU A 1 111 ? -9.364 4.685 -2.535 1.00 53.44 111 LEU A CA 1
ATOM 848 C C . LEU A 1 111 ? -8.979 6.130 -2.198 1.00 53.44 111 LEU A C 1
ATOM 850 O O . LEU A 1 111 ? -9.783 7.010 -2.474 1.00 53.44 111 LEU A O 1
ATOM 854 N N . VAL A 1 112 ? -7.784 6.414 -1.662 1.00 49.06 112 VAL A N 1
ATOM 855 C CA . VAL A 1 112 ? -7.283 7.812 -1.608 1.00 49.06 112 VAL A CA 1
ATOM 856 C C . VAL A 1 112 ? -5.782 7.918 -1.893 1.00 49.06 112 VAL A C 1
ATOM 858 O O . VAL A 1 112 ? -5.003 8.136 -0.980 1.00 49.06 112 VAL A O 1
ATOM 861 N N . ASP A 1 113 ? -5.331 7.806 -3.144 1.00 47.09 113 ASP A N 1
ATOM 862 C CA . ASP A 1 113 ? -4.041 8.419 -3.528 1.00 47.09 113 ASP A CA 1
ATOM 863 C C . ASP A 1 113 ? -4.321 9.517 -4.523 1.00 47.09 113 ASP A C 1
ATOM 865 O O . ASP A 1 113 ? -4.365 9.370 -5.743 1.00 47.09 113 ASP A O 1
ATOM 869 N N . SER A 1 114 ? -4.611 10.646 -3.942 1.00 40.97 114 SER A N 1
ATOM 870 C CA . SER A 1 114 ? -4.558 11.887 -4.645 1.00 40.97 114 SER A CA 1
ATOM 871 C C . SER A 1 114 ? -3.053 12.229 -4.657 1.00 40.97 114 SER A C 1
ATOM 873 O O . SER A 1 114 ? -2.497 12.450 -3.580 1.00 40.97 114 SER A O 1
ATOM 875 N N . ASP A 1 115 ? -2.384 12.241 -5.818 1.00 46.56 115 ASP A N 1
ATOM 876 C CA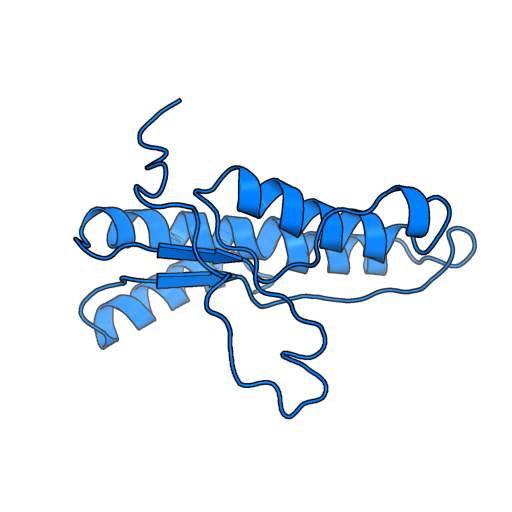 . ASP A 1 115 ? -0.907 12.300 -5.990 1.00 46.56 115 ASP A CA 1
ATOM 877 C C . ASP A 1 115 ? -0.238 13.628 -5.547 1.00 46.56 115 ASP A C 1
ATOM 879 O O . ASP A 1 115 ? 0.671 14.177 -6.159 1.00 46.56 115 ASP A O 1
ATOM 883 N N . VAL A 1 116 ? -0.815 14.262 -4.537 1.00 39.59 116 VAL A N 1
ATOM 884 C CA . VAL A 1 116 ? -1.547 15.518 -4.657 1.00 39.59 116 VAL A CA 1
ATOM 885 C C . VAL A 1 116 ? -2.852 15.232 -3.880 1.00 39.59 116 VAL A C 1
ATOM 887 O O . VAL A 1 116 ? -3.800 14.862 -4.550 1.00 39.59 116 VAL A O 1
ATOM 890 N N . LEU A 1 117 ? -3.036 15.496 -2.572 1.00 47.53 117 LEU A N 1
ATOM 891 C CA . LEU A 1 117 ? -4.406 15.681 -2.003 1.00 47.53 117 LEU A CA 1
ATOM 892 C C . LEU A 1 117 ? -4.887 17.134 -2.022 1.00 47.53 117 LEU A C 1
ATOM 894 O O . LEU A 1 117 ? -5.596 17.589 -1.143 1.00 47.53 117 LEU A O 1
ATOM 898 N N . ARG A 1 118 ? -4.575 18.011 -2.955 1.00 42.62 118 ARG A N 1
ATOM 899 C CA . ARG A 1 118 ? -3.874 17.995 -4.223 1.00 42.62 118 ARG A CA 1
ATOM 900 C C . ARG A 1 118 ? -2.397 18.382 -3.982 1.00 42.62 118 ARG A C 1
ATOM 902 O O . ARG A 1 118 ? -1.919 18.322 -2.860 1.00 42.62 118 ARG A O 1
ATOM 909 N N . SER A 1 119 ? -1.642 18.816 -4.971 1.00 43.97 119 SER A N 1
ATOM 910 C CA . SER A 1 119 ? -0.543 19.776 -4.875 1.00 43.97 119 SER A CA 1
ATOM 911 C C . SER A 1 119 ? -1.123 21.094 -4.352 1.00 43.97 119 SER A C 1
ATOM 913 O O . SER A 1 119 ? -1.131 22.126 -5.020 1.00 43.97 119 SER A O 1
ATOM 915 N N . ALA A 1 120 ? -1.781 20.999 -3.200 1.00 39.56 120 ALA A N 1
ATOM 916 C CA . ALA A 1 120 ? -2.892 21.838 -2.842 1.00 39.56 120 ALA A CA 1
ATOM 917 C C . ALA A 1 120 ? -3.196 21.717 -1.347 1.00 39.56 120 ALA A C 1
ATOM 919 O O . ALA A 1 120 ? -3.091 20.672 -0.742 1.00 39.56 120 ALA A O 1
ATOM 920 N N . GLY A 1 121 ? -3.718 22.738 -0.704 1.00 37.47 121 GLY A N 1
ATOM 921 C CA . GLY A 1 121 ? -4.623 23.690 -1.332 1.00 37.47 121 GLY A CA 1
ATOM 922 C C . GLY A 1 121 ? -5.948 23.056 -1.783 1.00 37.47 121 GLY A C 1
ATOM 923 O O . GLY A 1 121 ? -6.701 23.716 -2.486 1.00 37.47 121 GLY A O 1
ATOM 924 N N . VAL A 1 122 ? -6.237 21.798 -1.429 1.00 54.78 122 VAL A N 1
ATOM 925 C CA . VAL A 1 122 ? -7.550 21.174 -1.634 1.00 54.78 122 VAL A CA 1
ATOM 926 C C . VAL A 1 122 ? -8.021 20.603 -0.308 1.00 54.78 122 VAL A C 1
ATOM 928 O O . VAL A 1 122 ? -7.251 20.012 0.441 1.00 54.78 122 VAL A O 1
ATOM 931 N N . ALA A 1 123 ? -9.286 20.912 -0.027 1.00 51.22 123 ALA A N 1
ATOM 932 C CA . ALA A 1 123 ? -9.853 21.007 1.310 1.00 51.22 123 ALA A CA 1
ATOM 933 C C . ALA A 1 123 ? -11.222 20.318 1.438 1.00 51.22 123 ALA A C 1
ATOM 935 O O . ALA A 1 123 ? -11.807 20.361 2.514 1.00 51.22 123 ALA A O 1
ATOM 936 N N . ASP A 1 124 ? -11.729 19.693 0.368 1.00 45.69 124 ASP A N 1
ATOM 937 C CA . ASP A 1 124 ? -12.945 18.883 0.435 1.00 45.69 124 ASP A CA 1
ATOM 938 C C . ASP A 1 124 ? -12.723 17.503 -0.192 1.00 45.69 124 ASP A C 1
ATOM 940 O O . ASP A 1 124 ? -12.294 17.367 -1.341 1.00 45.69 124 ASP A O 1
ATOM 944 N N . VAL A 1 125 ? -13.001 16.499 0.635 1.00 49.25 125 VAL A N 1
ATOM 945 C CA . VAL A 1 125 ? -12.825 15.062 0.425 1.00 49.25 125 VAL A CA 1
ATOM 946 C C . VAL A 1 125 ? -14.150 14.314 0.608 1.00 49.25 125 VAL A C 1
ATOM 948 O O . VAL A 1 125 ? -14.146 13.102 0.774 1.00 49.25 125 VAL A O 1
ATOM 951 N N . SER A 1 126 ? -15.289 15.012 0.557 1.00 44.59 126 SER A N 1
ATOM 952 C CA . SER A 1 126 ? -16.637 14.460 0.770 1.00 44.59 126 SER A CA 1
ATOM 953 C C . SER A 1 126 ? -17.047 13.328 -0.186 1.00 44.59 126 SER A C 1
ATOM 955 O O . SER A 1 126 ? -17.998 12.612 0.104 1.00 44.59 126 SER A O 1
ATOM 957 N N . GLY A 1 127 ? -16.320 13.118 -1.290 1.00 43.03 127 GLY A N 1
ATOM 958 C CA . GLY A 1 127 ? -16.475 11.954 -2.174 1.00 43.03 127 GLY A CA 1
ATOM 959 C C . GLY A 1 127 ? -15.633 10.726 -1.794 1.00 43.03 127 GLY A C 1
ATOM 960 O O . GLY A 1 127 ? -15.724 9.704 -2.468 1.00 43.03 127 GLY A O 1
ATOM 961 N N . TYR A 1 128 ? -14.790 10.813 -0.759 1.00 42.94 128 TYR A N 1
ATOM 962 C CA . TYR A 1 128 ? -13.972 9.703 -0.267 1.00 42.94 128 TYR A CA 1
ATOM 963 C C . TYR A 1 128 ? -14.666 9.008 0.902 1.00 42.94 128 TYR A C 1
ATOM 965 O O . TYR A 1 128 ? -14.347 9.186 2.073 1.00 42.94 128 TYR A O 1
ATOM 973 N N . GLY A 1 129 ? -15.639 8.201 0.521 1.00 42.78 129 GLY A N 1
ATOM 974 C CA . GLY A 1 129 ? -16.337 7.219 1.325 1.00 42.78 129 GLY A CA 1
ATOM 975 C C . GLY A 1 129 ? -17.116 6.367 0.336 1.00 42.78 129 GLY A C 1
ATOM 976 O O . GLY A 1 129 ? -17.702 6.912 -0.600 1.00 42.78 129 GLY A O 1
ATOM 977 N N . GLY A 1 130 ? -17.070 5.041 0.486 1.00 50.56 130 GLY A N 1
ATOM 978 C CA . GLY A 1 130 ? -18.056 4.194 -0.182 1.00 50.56 130 GLY A CA 1
ATOM 979 C C . GLY A 1 130 ? -19.456 4.696 0.174 1.00 50.56 130 GLY A C 1
ATOM 980 O O . GLY A 1 130 ? -19.645 5.238 1.266 1.00 50.56 130 GLY A O 1
ATOM 981 N N . GLU A 1 131 ? -20.406 4.591 -0.757 1.00 48.91 131 GLU A N 1
ATOM 982 C CA . GLU A 1 131 ? -21.788 4.973 -0.464 1.00 48.91 131 GLU A CA 1
ATOM 983 C C . GLU A 1 131 ? -22.239 4.244 0.803 1.00 48.91 131 GLU A C 1
ATOM 985 O O . GLU A 1 131 ? -22.006 3.045 0.947 1.00 48.91 131 GLU A O 1
ATOM 990 N N . GLU A 1 132 ? -22.829 4.972 1.754 1.00 49.34 132 GLU A N 1
ATOM 991 C CA . GLU A 1 132 ? -23.451 4.307 2.888 1.00 49.34 132 GLU A CA 1
ATOM 992 C C . GLU A 1 132 ? -24.669 3.504 2.402 1.00 49.34 132 GLU A C 1
ATOM 994 O O . GLU A 1 132 ? -25.495 4.035 1.651 1.00 49.34 132 GLU A O 1
ATOM 999 N N . PRO A 1 133 ? -24.832 2.254 2.863 1.00 53.09 133 PRO A N 1
ATOM 1000 C CA . PRO A 1 133 ? -23.965 1.559 3.810 1.00 53.09 133 PRO A CA 1
ATOM 1001 C C . PRO A 1 133 ? -22.699 1.029 3.127 1.00 53.09 133 PRO A C 1
ATOM 1003 O O . PRO A 1 133 ? -22.785 0.409 2.069 1.00 53.09 133 PRO A O 1
ATOM 1006 N N . LEU A 1 134 ? -21.543 1.218 3.779 1.00 47.75 134 LEU A N 1
ATOM 1007 C CA . LEU A 1 134 ? -20.309 0.545 3.378 1.00 47.75 134 LEU A CA 1
ATOM 1008 C C . LEU A 1 134 ? -20.623 -0.939 3.211 1.00 47.75 134 LEU A C 1
ATOM 1010 O O . LEU A 1 134 ? -21.135 -1.569 4.142 1.00 47.75 134 LEU A O 1
ATOM 1014 N N . GLU A 1 135 ? -20.370 -1.465 2.017 1.00 43.00 135 GLU A N 1
ATOM 1015 C CA . GLU A 1 135 ? -20.582 -2.872 1.730 1.00 43.00 135 GLU A CA 1
ATOM 1016 C C . GLU A 1 135 ? -19.613 -3.650 2.621 1.00 43.00 135 GLU A C 1
ATOM 1018 O O . GLU A 1 135 ? -18.404 -3.690 2.380 1.00 43.00 135 GLU A O 1
ATOM 1023 N N . ILE A 1 136 ? -20.130 -4.170 3.739 1.00 37.72 136 ILE A N 1
ATOM 1024 C CA . ILE A 1 136 ? -19.337 -5.010 4.619 1.00 37.72 136 ILE A CA 1
ATOM 1025 C C . ILE A 1 136 ? -19.158 -6.315 3.857 1.00 37.72 136 ILE A C 1
ATOM 1027 O O . ILE A 1 136 ? -20.086 -7.122 3.771 1.00 37.72 136 ILE A O 1
ATOM 1031 N N . ASP A 1 137 ? -17.975 -6.500 3.280 1.00 44.91 137 ASP A N 1
ATOM 1032 C CA . ASP A 1 137 ? -17.550 -7.796 2.773 1.00 44.91 137 ASP A CA 1
ATOM 1033 C C . ASP A 1 137 ? -17.357 -8.722 3.975 1.00 44.91 137 ASP A C 1
ATOM 1035 O O . ASP A 1 137 ? -16.276 -8.825 4.559 1.00 44.91 137 ASP A O 1
ATOM 1039 N N . LEU A 1 138 ? -18.471 -9.296 4.436 1.00 34.62 138 LEU A N 1
ATOM 1040 C CA . LEU A 1 138 ? -18.451 -10.225 5.551 1.00 34.62 138 LEU A CA 1
ATOM 1041 C C . LEU A 1 138 ? -18.057 -11.623 5.101 1.00 34.62 138 LEU A C 1
ATOM 1043 O O . LEU A 1 138 ? -17.428 -12.291 5.905 1.00 34.62 138 LEU A O 1
ATOM 1047 N N . PHE A 1 139 ? -18.354 -12.067 3.874 1.00 38.62 139 PHE A N 1
ATOM 1048 C CA . PHE A 1 139 ? -17.993 -13.405 3.386 1.00 38.62 139 PHE A CA 1
ATOM 1049 C C . PHE A 1 139 ? -18.197 -13.524 1.864 1.00 38.62 139 PHE A C 1
ATOM 1051 O O . PHE A 1 139 ? -19.345 -13.402 1.430 1.00 38.62 139 PHE A O 1
ATOM 1058 N N . GLN A 1 140 ? -17.159 -13.921 1.107 1.00 39.19 140 GLN A N 1
ATOM 1059 C CA . GLN A 1 140 ? -17.131 -15.152 0.279 1.00 39.19 140 GLN A CA 1
ATOM 1060 C C . GLN A 1 140 ? -15.712 -15.711 0.123 1.00 39.19 140 GLN A C 1
ATOM 1062 O O . GLN A 1 140 ? -14.785 -14.942 -0.206 1.00 39.19 140 GLN A O 1
#

Foldseek 3Di:
DQDLVVQLVVLVVVCVVVVFDAEAAADWADDDFDAPVPDDVVSLVVRCSTQAVVSVSNCVNRVVRNVVDPRHDYAQEADPQDCVVCPRGRVSRNCRRVNSVVVQVVQQDFYHNQVDCDVDDNDDPVVGDDPPPRPPCPDD

Organism: NCBI:txid1727

InterPro domains:
  IPR002347 Short-chain dehydrogenase/reductase SDR [PF00106] (2-100)
  IPR036291 NAD(P)-binding domain superfamily [SSF51735] (4-101)
  IPR051935 Hydroxysteroid dehydrogenase-like protein 2 [PTHR42808] (2-102)

Sequence (140 aa):
MRKNEDTARVVDETVEQSGGADIDLNNASSINLHPTKGLPLNRLDLVLDINIRGSLALTRAVLPYLWESDHARILTLSPPVNLAEWIGSYPAYVVGKFGMSVRGMVSGYTLVDSDVLRSAGVADVSGYGGEEPLEIDLFQ